Protein AF-A0AAW4IEU3-F1 (afdb_monomer_lite)

Secondary structure (DSSP, 8-state):
-EEE---EEEEEEEEEEEEEE---EEEEEEEEEEEEEE---EEEEEEEEEEEEEE---EEEEEEEEEEEEEE---EEEEEEEEEEEEEE---EEEEEEEEEEEEE---

Radius of gyration: 12.6 Å; chains: 1; bounding box: 32×23×35 Å

pLDDT: mean 79.94, std 8.33, range [43.84, 89.88]

Foldseek 3Di:
DEEEEEEEQEEEDEDEDAHYEYYEYQHYEYEYEYAAYEYYEYQHEEYEYEYAHYAYEEYAEYEYDYEYAHAHYEEYAAYEDEYEYAEYEDYYYVHYDDDYHYDYDDDD

Sequence (108 aa):
MNIRKGTGATVLLNISGNDIREGTGATVLFNISGNNIRKGTGATVVLNVSGNSIRKGTGATTLLNISGNDIREGTGATVLFNLSGNNIRKGTGATTLYNTTGRCNTQQ

Structure (mmCIF, N/CA/C/O backbone):
data_AF-A0AAW4IEU3-F1
#
_entry.id   AF-A0AAW4IEU3-F1
#
loop_
_atom_site.group_PDB
_atom_site.id
_atom_site.type_symbol
_atom_site.label_atom_id
_atom_site.label_alt_id
_atom_site.label_comp_id
_atom_site.label_asym_id
_atom_site.label_entity_id
_atom_site.label_seq_id
_atom_site.pdbx_PDB_ins_code
_atom_site.Cartn_x
_atom_site.Cartn_y
_atom_site.Cartn_z
_atom_site.occupancy
_atom_site.B_iso_or_equiv
_atom_site.auth_seq_id
_atom_site.auth_comp_id
_atom_site.auth_asym_id
_atom_site.auth_atom_id
_atom_site.pdbx_PDB_model_num
ATOM 1 N N . MET A 1 1 ? 6.400 -6.036 -18.778 1.00 72.31 1 MET A N 1
ATOM 2 C CA . MET A 1 1 ? 7.509 -5.259 -18.179 1.00 72.31 1 MET A CA 1
ATOM 3 C C . MET A 1 1 ? 7.537 -5.513 -16.680 1.00 72.31 1 MET A C 1
ATOM 5 O O . MET A 1 1 ? 6.469 -5.482 -16.071 1.00 72.31 1 MET A O 1
ATOM 9 N N . ASN A 1 2 ? 8.729 -5.766 -16.125 1.00 79.06 2 ASN A N 1
ATOM 10 C CA . ASN A 1 2 ? 8.938 -6.048 -14.703 1.00 79.06 2 ASN A CA 1
ATOM 11 C C . ASN A 1 2 ? 9.653 -4.868 -14.051 1.00 79.06 2 ASN A C 1
ATOM 13 O O . ASN A 1 2 ? 10.719 -4.474 -14.520 1.00 79.06 2 ASN A O 1
ATOM 17 N N . ILE A 1 3 ? 9.090 -4.330 -12.974 1.00 81.31 3 ILE A N 1
ATOM 18 C CA . ILE A 1 3 ? 9.634 -3.161 -12.277 1.00 81.31 3 ILE A CA 1
ATOM 19 C C . ILE A 1 3 ? 10.043 -3.571 -10.863 1.00 81.31 3 ILE A C 1
ATOM 21 O O . ILE A 1 3 ? 9.278 -4.220 -10.148 1.00 81.31 3 ILE A O 1
ATOM 25 N N . ARG A 1 4 ? 11.277 -3.220 -10.476 1.00 77.38 4 ARG A N 1
ATOM 26 C CA . ARG A 1 4 ? 11.820 -3.420 -9.126 1.00 77.38 4 ARG A CA 1
ATOM 27 C C . ARG A 1 4 ? 12.394 -2.110 -8.611 1.00 77.38 4 ARG A C 1
ATOM 29 O O . ARG A 1 4 ? 13.175 -1.477 -9.322 1.00 77.38 4 ARG A O 1
ATOM 36 N N . LYS A 1 5 ? 12.025 -1.712 -7.397 1.00 76.06 5 LYS A N 1
ATOM 37 C CA . LYS A 1 5 ? 12.461 -0.441 -6.803 1.00 76.06 5 LYS A CA 1
ATOM 38 C C . LYS A 1 5 ? 13.157 -0.671 -5.466 1.00 76.06 5 LYS A C 1
ATOM 40 O O . LYS A 1 5 ? 12.795 -1.578 -4.720 1.00 76.06 5 LYS A O 1
ATOM 45 N N . GLY A 1 6 ? 14.212 0.110 -5.238 1.00 63.25 6 GLY A N 1
ATOM 46 C CA . GLY A 1 6 ? 15.110 -0.004 -4.090 1.00 63.25 6 GLY A CA 1
ATOM 47 C C . GLY A 1 6 ? 14.635 0.756 -2.852 1.00 63.25 6 GLY A C 1
ATOM 48 O O . GLY A 1 6 ? 13.609 1.433 -2.867 1.00 63.25 6 GLY A O 1
ATOM 49 N N . THR A 1 7 ? 15.405 0.600 -1.780 1.00 70.62 7 THR A N 1
ATOM 50 C CA . THR A 1 7 ? 15.132 1.099 -0.428 1.00 70.62 7 THR A CA 1
ATOM 51 C C . THR A 1 7 ? 15.540 2.567 -0.268 1.00 70.62 7 THR A C 1
ATOM 53 O O . THR A 1 7 ? 16.579 2.965 -0.789 1.00 70.62 7 THR A O 1
ATOM 56 N N . GLY A 1 8 ? 14.787 3.365 0.492 1.00 73.25 8 GLY A N 1
ATOM 57 C CA . GLY A 1 8 ? 15.150 4.758 0.792 1.00 73.25 8 GLY A CA 1
ATOM 58 C C . GLY A 1 8 ? 14.406 5.325 2.002 1.00 73.25 8 GLY A C 1
ATOM 59 O O . GLY A 1 8 ? 13.394 4.771 2.421 1.00 73.25 8 GLY A O 1
ATOM 60 N N . ALA A 1 9 ? 14.895 6.426 2.583 1.00 78.69 9 ALA A N 1
ATOM 61 C CA . ALA A 1 9 ? 14.222 7.075 3.716 1.00 78.69 9 ALA A CA 1
ATOM 62 C C . ALA A 1 9 ? 12.817 7.568 3.326 1.00 78.69 9 ALA A C 1
ATOM 64 O O . ALA A 1 9 ? 11.836 7.244 3.995 1.00 78.69 9 ALA A O 1
ATOM 65 N N . THR A 1 10 ? 12.723 8.251 2.185 1.00 79.88 10 THR A N 1
ATOM 66 C CA . THR A 1 10 ? 11.463 8.649 1.554 1.00 79.88 10 THR A CA 1
ATOM 67 C C . THR A 1 10 ? 11.429 8.095 0.140 1.00 79.88 10 THR A C 1
ATOM 69 O O . THR A 1 10 ? 12.383 8.279 -0.616 1.00 79.88 10 THR A O 1
ATOM 72 N N . VAL A 1 11 ? 10.335 7.432 -0.229 1.00 78.88 11 VAL A N 1
ATOM 73 C CA . VAL A 1 11 ? 10.151 6.876 -1.573 1.00 78.88 11 VAL A CA 1
ATOM 74 C C . VAL A 1 11 ? 8.819 7.358 -2.143 1.00 78.88 11 VAL A C 1
ATOM 76 O O . VAL A 1 11 ? 7.764 7.118 -1.556 1.00 78.88 11 VAL A O 1
ATOM 79 N N . LEU A 1 12 ? 8.878 8.038 -3.292 1.00 79.50 12 LEU A N 1
ATOM 80 C CA . LEU A 1 12 ? 7.722 8.561 -4.020 1.00 79.50 12 LEU A CA 1
ATOM 81 C C . LEU A 1 12 ? 7.758 8.055 -5.459 1.00 79.50 12 LEU A C 1
ATOM 83 O O . LEU A 1 12 ? 8.694 8.372 -6.191 1.00 79.50 12 LEU A O 1
ATOM 87 N N . LEU A 1 13 ? 6.775 7.249 -5.865 1.00 77.06 13 LEU A N 1
ATOM 88 C CA . LEU A 1 13 ? 6.783 6.616 -7.188 1.00 77.06 13 LEU A CA 1
ATOM 89 C C . LEU A 1 13 ? 5.386 6.551 -7.814 1.00 77.06 13 LEU A C 1
ATOM 91 O O . LEU A 1 13 ? 4.397 6.251 -7.143 1.00 77.06 13 LEU A O 1
ATOM 95 N N . ASN A 1 14 ? 5.342 6.772 -9.129 1.00 83.38 14 ASN A N 1
ATOM 96 C CA . ASN A 1 14 ? 4.216 6.435 -9.994 1.00 83.38 14 ASN A CA 1
ATOM 97 C C . ASN A 1 14 ? 4.670 5.343 -10.967 1.00 83.38 14 ASN A C 1
ATOM 99 O O . ASN A 1 14 ? 5.679 5.513 -11.657 1.00 83.38 14 ASN A O 1
ATOM 103 N N . ILE A 1 15 ? 3.990 4.199 -10.964 1.00 84.38 15 ILE A N 1
ATOM 104 C CA . ILE A 1 15 ? 4.478 2.990 -11.624 1.00 84.38 15 ILE A CA 1
ATOM 105 C C . ILE A 1 15 ? 3.345 2.314 -12.384 1.00 84.38 15 ILE A C 1
ATOM 107 O O . ILE A 1 15 ? 2.293 2.020 -11.820 1.00 84.38 15 ILE A O 1
ATOM 111 N 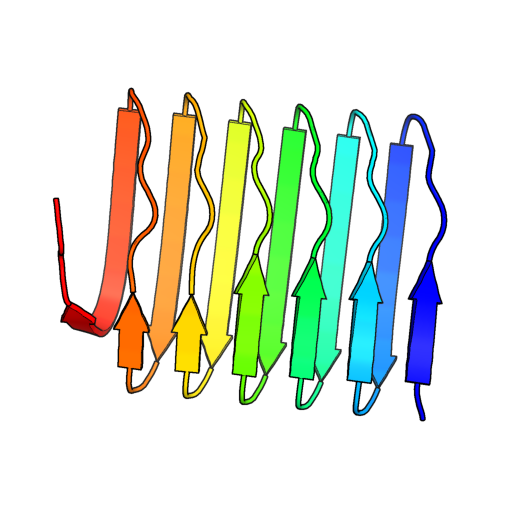N . SER A 1 16 ? 3.603 2.000 -13.653 1.00 86.62 16 SER A N 1
ATOM 112 C CA . SER A 1 16 ? 2.745 1.147 -14.471 1.00 86.62 16 SER A CA 1
ATOM 113 C C . SER A 1 16 ? 3.543 -0.022 -15.042 1.00 86.62 16 SER A C 1
ATOM 115 O O . SER A 1 16 ? 4.662 0.146 -15.523 1.00 86.62 16 SER A O 1
ATOM 117 N N . GLY A 1 17 ? 3.007 -1.236 -14.948 1.00 85.62 17 GLY A N 1
ATOM 118 C CA . GLY A 1 17 ? 3.719 -2.435 -15.386 1.00 85.62 17 GLY A CA 1
ATOM 119 C C . GLY A 1 17 ? 2.953 -3.721 -15.108 1.00 85.62 17 GLY A C 1
ATOM 120 O O . GLY A 1 17 ? 1.960 -3.725 -14.392 1.00 85.62 17 GLY A O 1
ATOM 121 N N . ASN A 1 18 ? 3.419 -4.840 -15.661 1.00 85.88 18 ASN A N 1
ATOM 122 C CA . ASN A 1 18 ? 2.722 -6.116 -15.473 1.00 85.88 18 ASN A CA 1
ATOM 123 C C . ASN A 1 18 ? 3.067 -6.728 -14.117 1.00 85.88 18 ASN A C 1
ATOM 125 O O . ASN A 1 18 ? 2.157 -7.074 -13.372 1.00 85.88 18 ASN A O 1
ATOM 129 N N . ASP A 1 19 ? 4.358 -6.794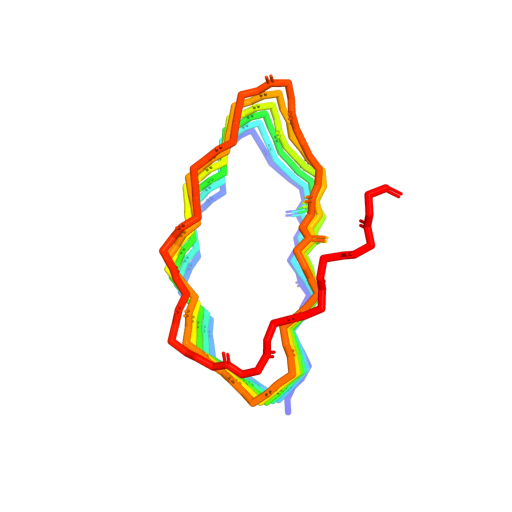 -13.782 1.00 87.00 19 ASP A N 1
ATOM 130 C CA . ASP A 1 19 ? 4.833 -7.322 -12.505 1.00 87.00 19 ASP A CA 1
ATOM 131 C C . ASP A 1 19 ? 5.663 -6.264 -11.775 1.00 87.00 19 ASP A C 1
ATOM 133 O O . ASP A 1 19 ? 6.760 -5.896 -12.203 1.00 87.00 19 ASP A O 1
ATOM 137 N N . ILE A 1 20 ? 5.143 -5.780 -10.653 1.00 84.25 20 ILE A N 1
ATOM 138 C CA . ILE A 1 20 ? 5.723 -4.678 -9.887 1.00 84.25 20 ILE A CA 1
ATOM 139 C C . ILE A 1 20 ? 6.121 -5.195 -8.505 1.00 84.25 20 ILE A C 1
ATOM 141 O O . ILE A 1 20 ? 5.310 -5.803 -7.798 1.00 84.25 20 ILE A O 1
ATOM 145 N N . ARG A 1 21 ? 7.385 -4.981 -8.126 1.00 81.12 21 ARG A N 1
ATOM 146 C CA . ARG A 1 21 ? 7.925 -5.306 -6.799 1.00 81.12 21 ARG A CA 1
ATOM 147 C C . ARG A 1 21 ? 8.570 -4.073 -6.181 1.00 81.12 21 ARG A C 1
ATOM 149 O O . ARG A 1 21 ? 9.678 -3.695 -6.559 1.00 81.12 21 ARG A O 1
ATOM 156 N N . GLU A 1 22 ? 7.889 -3.496 -5.204 1.00 73.56 22 GLU A N 1
ATOM 157 C CA . GLU A 1 22 ? 8.350 -2.280 -4.536 1.00 73.56 22 GLU A CA 1
ATOM 158 C C . GLU A 1 22 ? 9.179 -2.571 -3.287 1.00 73.56 22 GLU A C 1
ATOM 160 O O . GLU A 1 22 ? 8.903 -3.528 -2.558 1.00 73.56 22 GLU A O 1
ATOM 165 N N . GLY A 1 23 ? 10.187 -1.727 -3.060 1.00 65.06 23 GLY A N 1
ATOM 166 C CA . GLY A 1 23 ? 11.115 -1.788 -1.933 1.00 65.06 23 GLY A CA 1
ATOM 167 C C . GLY A 1 23 ? 10.573 -1.171 -0.641 1.00 65.06 23 GLY A C 1
ATOM 168 O O . GLY A 1 23 ? 9.418 -0.755 -0.556 1.00 65.06 23 GLY A O 1
ATOM 169 N N . THR A 1 24 ? 11.428 -1.151 0.380 1.00 68.50 24 THR A N 1
ATOM 170 C CA . THR A 1 24 ? 11.110 -0.713 1.749 1.00 68.50 24 THR A CA 1
ATOM 171 C C . THR A 1 24 ? 11.521 0.751 1.956 1.00 68.50 24 THR A C 1
ATOM 173 O O . THR A 1 24 ? 12.516 1.201 1.397 1.00 68.50 24 THR A O 1
ATOM 176 N N . GLY A 1 25 ? 10.802 1.513 2.775 1.00 72.19 25 GLY A N 1
ATOM 177 C CA . GLY A 1 25 ? 11.231 2.867 3.143 1.00 72.19 25 GLY A CA 1
ATOM 178 C C . GLY A 1 25 ? 10.580 3.371 4.420 1.00 72.19 25 GLY A C 1
ATOM 179 O O . GLY A 1 25 ? 9.566 2.827 4.839 1.00 72.19 25 GLY A O 1
ATOM 180 N N . ALA A 1 26 ? 11.149 4.387 5.073 1.00 77.88 26 ALA A N 1
ATOM 181 C CA . ALA A 1 26 ? 10.544 4.919 6.300 1.00 77.88 26 ALA A CA 1
ATOM 182 C C . ALA A 1 26 ? 9.203 5.604 5.987 1.00 77.88 26 ALA A C 1
ATOM 184 O O . ALA A 1 26 ? 8.194 5.288 6.618 1.00 77.88 26 ALA A O 1
ATOM 185 N N . THR A 1 27 ? 9.177 6.440 4.947 1.00 80.50 27 THR A N 1
ATOM 186 C CA . THR A 1 27 ? 7.961 7.046 4.395 1.00 80.50 27 THR A CA 1
ATOM 187 C C . THR A 1 27 ? 7.797 6.650 2.937 1.00 80.50 27 THR A C 1
ATOM 189 O O . THR A 1 27 ? 8.685 6.867 2.112 1.00 80.50 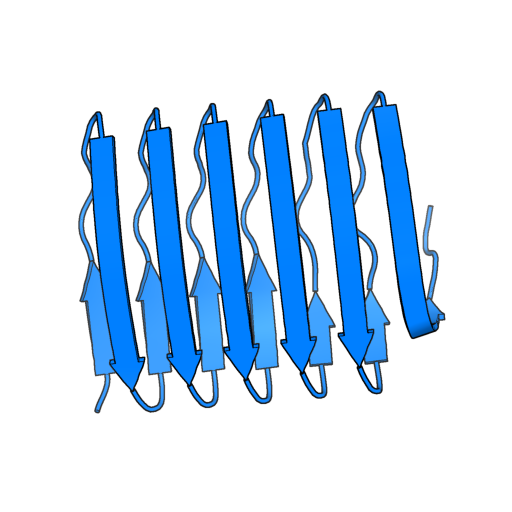27 THR A O 1
ATOM 192 N N . VAL A 1 28 ? 6.644 6.078 2.608 1.00 78.88 28 VAL A N 1
ATOM 193 C CA . VAL A 1 28 ? 6.359 5.537 1.281 1.00 78.88 28 VAL A CA 1
ATOM 194 C C . VAL A 1 28 ? 5.036 6.088 0.765 1.00 78.88 28 VAL A C 1
ATOM 196 O O . VAL A 1 28 ? 3.996 5.890 1.395 1.00 78.88 28 VAL A O 1
ATOM 199 N N . LEU A 1 29 ? 5.071 6.727 -0.406 1.00 81.25 29 LEU A N 1
ATOM 200 C CA . LEU A 1 29 ? 3.886 7.178 -1.133 1.00 81.25 29 LEU A CA 1
ATOM 201 C C . LEU A 1 29 ? 3.924 6.642 -2.567 1.00 81.25 29 LEU A C 1
ATOM 203 O O . LEU A 1 29 ? 4.783 7.037 -3.353 1.00 81.25 29 LEU A O 1
ATOM 207 N N . PHE A 1 30 ? 2.994 5.752 -2.924 1.00 80.19 30 PHE A N 1
ATOM 208 C CA . PHE A 1 30 ? 2.949 5.168 -4.272 1.00 80.19 30 PHE A CA 1
ATOM 209 C C . PHE A 1 30 ? 1.587 5.281 -4.945 1.00 80.19 30 PHE A C 1
ATOM 211 O O . PHE A 1 30 ? 0.547 5.056 -4.324 1.00 80.19 30 PHE A O 1
ATOM 218 N N . ASN A 1 31 ? 1.630 5.518 -6.256 1.00 84.94 31 ASN A N 1
ATOM 219 C CA . ASN A 1 31 ? 0.530 5.262 -7.174 1.00 84.94 31 ASN A CA 1
ATOM 220 C C . ASN A 1 31 ? 0.952 4.148 -8.140 1.00 84.94 31 ASN A C 1
ATOM 222 O O . ASN A 1 31 ? 1.957 4.283 -8.837 1.00 84.94 31 ASN A O 1
ATOM 226 N N . ILE A 1 32 ? 0.250 3.016 -8.121 1.00 85.31 32 ILE A N 1
ATOM 227 C CA . ILE A 1 32 ? 0.668 1.818 -8.852 1.00 85.31 32 ILE A CA 1
ATOM 228 C C . ILE A 1 32 ? -0.503 1.240 -9.636 1.00 85.31 32 ILE A C 1
ATOM 230 O O . ILE A 1 32 ? -1.548 0.942 -9.061 1.00 85.31 32 ILE A O 1
ATOM 234 N N . SER A 1 33 ? -0.287 0.993 -10.926 1.00 88.44 33 SER A N 1
ATOM 235 C CA . SER A 1 33 ? -1.208 0.247 -11.781 1.00 88.44 33 SER A CA 1
ATOM 236 C C . SER A 1 33 ? -0.506 -0.958 -12.400 1.00 88.44 33 SER A C 1
ATOM 238 O O . SER A 1 33 ? 0.561 -0.822 -13.002 1.00 88.44 33 SER A O 1
ATOM 240 N N . GLY A 1 34 ? -1.071 -2.152 -12.256 1.00 87.38 34 GLY A N 1
ATOM 241 C CA . GLY A 1 34 ? -0.452 -3.342 -12.827 1.00 87.38 34 GLY A CA 1
ATOM 242 C C . GLY A 1 34 ? -1.179 -4.646 -12.570 1.00 87.38 34 GLY A C 1
ATOM 243 O O . GLY A 1 34 ? -2.125 -4.708 -11.800 1.00 87.38 34 GLY A O 1
ATOM 244 N N . ASN A 1 35 ? -0.726 -5.729 -13.194 1.00 87.19 35 ASN A N 1
ATOM 245 C CA . ASN A 1 35 ? -1.393 -7.024 -13.045 1.00 87.19 35 ASN A CA 1
ATOM 246 C C . ASN A 1 35 ? -1.036 -7.690 -11.715 1.00 87.19 35 ASN A C 1
ATOM 248 O O . ASN A 1 35 ? -1.930 -8.049 -10.954 1.00 87.19 35 ASN A O 1
ATOM 252 N N . ASN A 1 36 ? 0.256 -7.815 -11.413 1.00 87.50 36 ASN A N 1
ATOM 253 C CA . ASN A 1 36 ? 0.760 -8.404 -10.180 1.00 87.50 36 ASN A CA 1
ATOM 254 C C . ASN A 1 36 ? 1.599 -7.385 -9.417 1.00 87.50 36 ASN A C 1
ATOM 256 O O . ASN A 1 36 ? 2.681 -6.992 -9.850 1.00 87.50 36 ASN A O 1
ATOM 260 N N . ILE A 1 37 ? 1.130 -6.993 -8.238 1.00 86.75 37 ILE A N 1
ATOM 261 C CA . ILE A 1 37 ? 1.765 -5.959 -7.426 1.00 86.75 37 ILE A CA 1
ATOM 262 C C . ILE A 1 37 ? 2.159 -6.568 -6.083 1.00 86.75 37 ILE A C 1
ATOM 264 O O . ILE A 1 37 ? 1.300 -7.012 -5.320 1.00 86.75 37 ILE A O 1
ATOM 268 N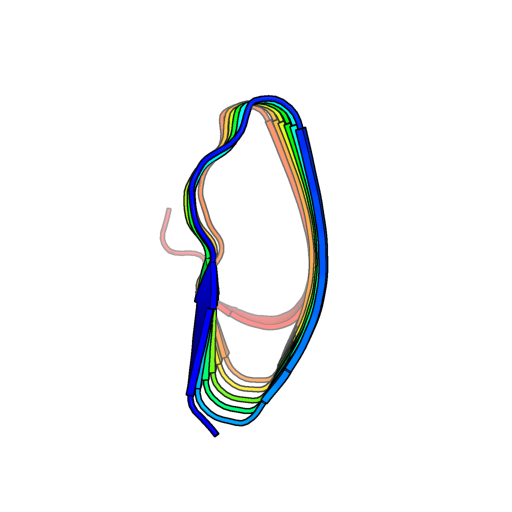 N . ARG A 1 38 ? 3.459 -6.579 -5.772 1.00 82.38 38 ARG A N 1
ATOM 269 C CA . ARG A 1 38 ? 3.998 -6.961 -4.457 1.00 82.38 38 ARG A CA 1
ATOM 270 C C . ARG A 1 38 ? 4.698 -5.771 -3.828 1.00 82.38 38 ARG A C 1
ATOM 272 O O . ARG A 1 38 ? 5.608 -5.212 -4.432 1.00 82.38 38 ARG A O 1
ATOM 279 N N . LYS A 1 39 ? 4.291 -5.390 -2.623 1.00 74.31 39 LYS A N 1
ATOM 280 C CA . LYS A 1 39 ? 4.808 -4.175 -1.982 1.00 74.31 39 LYS A CA 1
ATOM 281 C C . LYS A 1 39 ? 5.645 -4.471 -0.750 1.00 74.31 39 LYS A C 1
ATOM 283 O O . LYS A 1 39 ? 5.292 -5.364 0.017 1.00 74.31 39 LYS A O 1
ATOM 288 N N . GLY A 1 40 ? 6.713 -3.695 -0.589 1.00 65.81 40 GLY A N 1
ATOM 289 C CA . GLY A 1 40 ? 7.592 -3.700 0.573 1.00 65.81 40 GLY A CA 1
ATOM 290 C C . GLY A 1 40 ? 6.985 -3.034 1.807 1.00 65.81 40 GLY A C 1
ATOM 291 O O . GLY A 1 40 ? 5.802 -2.683 1.842 1.00 65.81 40 GLY A O 1
ATOM 292 N N . THR A 1 41 ? 7.821 -2.910 2.831 1.00 70.44 41 THR A N 1
ATOM 293 C CA . THR A 1 41 ? 7.457 -2.498 4.192 1.00 70.44 41 THR A CA 1
ATOM 294 C C . THR A 1 41 ? 7.797 -1.022 4.410 1.00 70.44 41 THR A C 1
ATOM 296 O O . THR A 1 41 ? 8.730 -0.503 3.800 1.00 70.44 41 THR A O 1
ATOM 299 N N . GLY A 1 42 ? 7.088 -0.328 5.298 1.00 74.25 42 GLY A N 1
ATOM 300 C CA . GLY A 1 42 ? 7.512 1.008 5.720 1.00 74.25 42 GLY A CA 1
ATOM 301 C C . GLY A 1 42 ? 6.909 1.470 7.033 1.00 74.25 42 GLY A C 1
ATOM 302 O O . GLY A 1 42 ? 5.937 0.889 7.495 1.00 74.25 42 GLY A O 1
ATOM 303 N N . ALA A 1 43 ? 7.479 2.494 7.669 1.00 79.19 43 ALA A N 1
ATOM 304 C CA . ALA A 1 43 ? 6.918 3.009 8.921 1.00 79.19 43 ALA A CA 1
ATOM 305 C C . ALA A 1 43 ? 5.599 3.754 8.655 1.00 79.19 43 ALA A C 1
ATOM 307 O O . ALA A 1 43 ? 4.589 3.453 9.287 1.00 79.19 43 ALA A O 1
ATOM 308 N N . THR A 1 44 ? 5.592 4.640 7.656 1.00 82.25 44 THR A N 1
ATOM 309 C CA . THR A 1 44 ? 4.395 5.318 7.144 1.00 82.25 44 THR A CA 1
ATOM 310 C C . THR A 1 44 ? 4.195 4.973 5.676 1.00 82.25 44 THR A C 1
ATOM 312 O O . THR A 1 44 ? 5.078 5.211 4.851 1.00 82.25 44 THR A O 1
ATOM 315 N N . VAL A 1 45 ? 3.032 4.419 5.336 1.00 79.38 45 VAL A N 1
ATOM 316 C CA . VAL A 1 45 ? 2.745 3.922 3.987 1.00 79.38 45 VAL A CA 1
ATOM 317 C C . VAL A 1 45 ? 1.396 4.444 3.495 1.00 79.38 45 VAL A C 1
ATOM 319 O O . VAL A 1 45 ? 0.354 4.062 4.022 1.00 79.38 45 VAL A O 1
ATOM 322 N N . VAL A 1 46 ? 1.404 5.253 2.436 1.00 83.81 46 VAL A N 1
ATOM 323 C CA . VAL A 1 46 ? 0.197 5.761 1.764 1.00 83.81 46 VAL A CA 1
ATOM 324 C C . VAL A 1 46 ? 0.180 5.260 0.327 1.00 83.81 46 VAL A C 1
ATOM 326 O O . VAL A 1 46 ? 1.109 5.539 -0.424 1.00 83.81 46 VAL A O 1
ATOM 329 N N . LEU A 1 47 ? -0.840 4.503 -0.085 1.00 80.06 47 LEU A N 1
ATOM 330 C CA . LEU A 1 47 ? -0.857 3.921 -1.435 1.00 80.06 47 LEU A CA 1
ATOM 331 C C . LEU A 1 47 ? -2.208 4.045 -2.127 1.00 80.06 47 LEU A C 1
ATOM 333 O O . LEU A 1 47 ? -3.249 3.777 -1.526 1.00 80.06 47 LEU A O 1
ATOM 337 N N . ASN A 1 48 ? -2.142 4.320 -3.428 1.00 87.00 48 ASN A N 1
ATOM 338 C CA . ASN A 1 48 ? -3.231 4.119 -4.372 1.00 87.00 48 ASN A CA 1
ATOM 339 C C . ASN A 1 48 ? -2.830 3.038 -5.382 1.00 87.00 48 ASN A C 1
ATOM 341 O O . ASN A 1 48 ? -1.729 3.076 -5.939 1.00 87.00 48 ASN A O 1
ATOM 345 N N . VAL A 1 49 ? -3.661 2.011 -5.534 1.00 87.31 49 VAL A N 1
ATOM 346 C CA . VAL A 1 49 ? -3.262 0.775 -6.206 1.00 87.31 49 VAL A CA 1
ATOM 347 C C . VAL A 1 49 ? -4.420 0.221 -7.013 1.00 87.31 49 VAL A C 1
ATOM 349 O O . VAL A 1 49 ? -5.477 -0.065 -6.459 1.00 87.31 49 VAL A O 1
ATOM 352 N N . SER A 1 50 ? -4.183 -0.020 -8.297 1.00 89.88 50 SER A N 1
ATOM 353 C CA . SER A 1 50 ? -5.109 -0.742 -9.164 1.00 89.88 50 SER A CA 1
ATOM 354 C C . SER A 1 50 ? -4.427 -1.965 -9.761 1.00 89.88 50 SER A C 1
ATOM 356 O O . SER A 1 50 ? -3.310 -1.863 -10.273 1.00 89.88 50 SER A O 1
ATOM 358 N N . GLY A 1 51 ? -5.062 -3.132 -9.685 1.00 88.81 51 GLY A N 1
ATOM 359 C CA . GLY A 1 51 ? -4.481 -4.326 -10.280 1.00 88.81 51 GLY A CA 1
ATOM 360 C C . GLY A 1 51 ? -5.222 -5.630 -10.068 1.00 88.81 51 GLY A C 1
ATOM 361 O O . GLY A 1 51 ? -6.139 -5.723 -9.269 1.00 88.81 51 GLY A O 1
ATOM 362 N N . ASN A 1 52 ? -4.803 -6.684 -10.763 1.00 88.81 52 ASN A N 1
ATOM 363 C CA . ASN A 1 52 ? -5.483 -7.979 -10.668 1.00 88.81 52 ASN A CA 1
ATOM 364 C C . ASN A 1 52 ? -5.128 -8.723 -9.378 1.00 88.81 52 ASN A C 1
ATOM 366 O O . ASN A 1 52 ? -6.008 -9.224 -8.690 1.00 88.81 52 ASN A O 1
ATOM 370 N N . SER A 1 53 ? -3.844 -8.784 -9.040 1.00 88.69 53 SER A N 1
ATOM 371 C CA . SER A 1 53 ? -3.308 -9.525 -7.903 1.00 88.69 53 SER A CA 1
ATOM 372 C C . SER A 1 53 ? -2.408 -8.620 -7.074 1.00 88.69 53 SER A C 1
ATOM 374 O O . SER A 1 53 ? -1.290 -8.285 -7.468 1.00 88.69 53 SER A O 1
ATOM 376 N N . ILE A 1 54 ? -2.886 -8.236 -5.895 1.00 87.69 54 ILE A N 1
ATOM 377 C CA . ILE A 1 54 ? -2.241 -7.252 -5.029 1.00 87.69 54 ILE A CA 1
ATOM 378 C C . ILE A 1 54 ? -1.851 -7.933 -3.717 1.00 87.69 54 ILE A C 1
ATOM 380 O O . ILE A 1 54 ? -2.686 -8.501 -3.018 1.00 87.69 54 ILE A O 1
ATOM 384 N N . ARG A 1 55 ? -0.557 -7.895 -3.382 1.00 83.38 55 ARG A N 1
ATOM 385 C CA . ARG A 1 55 ? -0.011 -8.372 -2.104 1.00 83.38 55 ARG A CA 1
ATOM 386 C C . ARG A 1 55 ? 0.770 -7.259 -1.429 1.00 83.38 55 ARG A C 1
ATOM 388 O O . ARG A 1 55 ? 1.720 -6.729 -2.014 1.00 83.38 55 ARG A O 1
ATOM 395 N N . LYS A 1 56 ? 0.394 -6.917 -0.205 1.00 76.31 56 LYS A N 1
ATOM 396 C CA . LYS A 1 56 ? 0.990 -5.793 0.511 1.00 76.31 56 LYS A CA 1
ATOM 397 C C . LYS A 1 56 ? 1.836 -6.251 1.705 1.00 76.31 56 LYS A C 1
ATOM 399 O O . LYS A 1 56 ? 1.485 -7.207 2.387 1.00 76.31 56 LYS A O 1
ATOM 404 N N . GLY A 1 57 ? 2.962 -5.567 1.913 1.00 65.94 57 GLY A N 1
ATOM 405 C CA . GLY A 1 57 ? 3.817 -5.688 3.091 1.00 65.94 57 GLY A CA 1
ATOM 406 C C . GLY A 1 57 ? 3.316 -4.869 4.283 1.00 65.94 57 GLY A C 1
ATOM 407 O O . GLY A 1 57 ? 2.249 -4.255 4.240 1.00 65.94 57 GLY A O 1
ATOM 408 N N . THR A 1 58 ? 4.103 -4.884 5.352 1.00 68.75 58 THR A N 1
ATOM 409 C CA . THR A 1 58 ? 3.738 -4.387 6.686 1.00 68.75 58 THR A CA 1
ATOM 410 C C . THR A 1 58 ? 4.046 -2.893 6.841 1.00 68.75 58 THR A C 1
ATOM 412 O O . THR A 1 58 ? 4.979 -2.383 6.219 1.00 68.75 58 THR A O 1
ATOM 415 N N . GLY A 1 59 ? 3.318 -2.177 7.698 1.00 72.50 59 GLY A N 1
ATOM 416 C CA . GLY A 1 59 ? 3.757 -0.849 8.126 1.00 72.50 59 GLY A CA 1
ATOM 417 C C . GLY A 1 59 ? 3.074 -0.313 9.372 1.00 72.50 59 GLY A C 1
ATOM 418 O O . GLY A 1 59 ? 1.923 -0.641 9.618 1.00 72.50 59 GLY A O 1
ATOM 419 N N . ALA A 1 60 ? 3.771 0.504 10.169 1.00 79.00 60 ALA A N 1
ATOM 420 C CA . ALA A 1 60 ? 3.250 0.976 11.457 1.00 79.00 60 ALA A 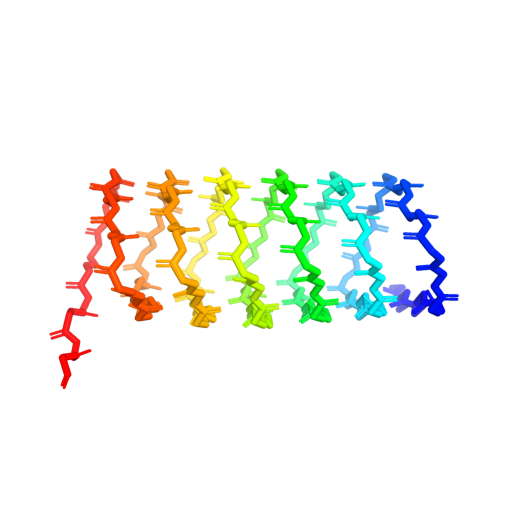CA 1
ATOM 421 C C . ALA A 1 60 ? 1.973 1.814 11.279 1.00 79.00 60 ALA A C 1
ATOM 423 O O . ALA A 1 60 ? 0.956 1.496 11.890 1.00 79.00 60 ALA A O 1
ATOM 424 N N . THR A 1 61 ? 1.999 2.787 10.368 1.00 81.31 61 THR A N 1
ATOM 425 C CA . THR A 1 61 ? 0.825 3.554 9.938 1.00 81.31 61 THR A CA 1
ATOM 426 C C . THR A 1 61 ? 0.596 3.334 8.454 1.00 81.31 61 THR A C 1
ATOM 428 O O . THR A 1 61 ? 1.473 3.605 7.631 1.00 81.31 61 THR A O 1
ATOM 431 N N . THR A 1 62 ? -0.588 2.849 8.095 1.00 79.00 62 THR A N 1
ATOM 432 C CA . THR A 1 62 ? -0.900 2.481 6.714 1.00 79.00 62 THR A CA 1
ATOM 433 C C . THR A 1 62 ? -2.249 3.057 6.273 1.00 79.00 62 THR A C 1
ATOM 435 O O . THR A 1 62 ? -3.270 2.814 6.910 1.00 79.00 62 THR A O 1
ATOM 438 N N . LEU A 1 63 ? -2.262 3.792 5.157 1.00 84.19 63 LEU A N 1
ATOM 439 C CA . LEU A 1 63 ? -3.467 4.325 4.514 1.00 84.19 63 LEU A CA 1
ATOM 440 C C . LEU A 1 63 ? -3.558 3.829 3.074 1.00 84.19 63 LEU A C 1
ATOM 442 O O . LEU A 1 63 ? -2.649 4.084 2.281 1.00 84.19 63 LEU A O 1
ATOM 446 N N . LEU A 1 64 ? -4.644 3.135 2.724 1.00 81.25 64 LEU A N 1
ATOM 447 C CA . LEU A 1 64 ? -4.747 2.475 1.425 1.00 81.25 64 LEU A CA 1
ATOM 448 C C . LEU A 1 64 ? -6.064 2.669 0.715 1.00 81.25 64 LEU A C 1
ATOM 450 O O . LEU A 1 64 ? -7.126 2.466 1.292 1.00 81.25 64 LEU A O 1
ATOM 454 N N . ASN A 1 65 ? -5.943 2.950 -0.579 1.00 87.88 65 ASN A N 1
ATOM 455 C CA . ASN A 1 65 ? -7.011 2.843 -1.551 1.00 87.88 65 ASN A CA 1
ATOM 456 C C . ASN A 1 65 ? -6.614 1.799 -2.600 1.00 87.88 65 ASN A C 1
ATOM 458 O O . ASN A 1 65 ? -5.589 1.948 -3.271 1.00 87.88 65 ASN A O 1
ATOM 462 N N . ILE A 1 66 ? -7.368 0.705 -2.677 1.00 87.31 66 ILE A N 1
ATOM 463 C CA . ILE A 1 66 ? -7.013 -0.450 -3.501 1.00 87.31 66 ILE A CA 1
ATOM 464 C C . ILE A 1 66 ? -8.227 -0.920 -4.284 1.00 87.31 66 ILE A C 1
ATOM 466 O O . ILE A 1 66 ? -9.275 -1.194 -3.707 1.00 87.31 66 ILE A O 1
ATOM 470 N N . SER A 1 67 ? -8.044 -1.086 -5.589 1.00 89.81 67 SER A N 1
ATOM 471 C CA . SER A 1 67 ? -9.001 -1.739 -6.474 1.00 89.81 67 SER A CA 1
ATOM 472 C C . SER A 1 67 ? -8.350 -2.949 -7.132 1.00 89.81 67 SER A C 1
ATOM 474 O O . SER A 1 67 ? -7.272 -2.830 -7.721 1.00 89.81 67 SER A O 1
ATOM 476 N N . GLY A 1 68 ? -8.969 -4.123 -7.026 1.00 88.12 68 GLY A N 1
ATOM 477 C CA . GLY A 1 68 ? -8.423 -5.310 -7.666 1.00 88.12 68 GLY A CA 1
ATOM 478 C C . GLY A 1 68 ? -9.211 -6.596 -7.511 1.00 88.12 68 GLY A C 1
ATOM 479 O O . GLY A 1 68 ? -10.164 -6.673 -6.752 1.00 88.12 68 GLY A O 1
ATOM 480 N N . ASN A 1 69 ? -8.806 -7.644 -8.226 1.00 88.06 69 ASN A N 1
ATOM 481 C CA . ASN A 1 69 ? -9.515 -8.925 -8.171 1.00 88.06 69 ASN A CA 1
ATOM 482 C C . ASN A 1 69 ? -9.155 -9.720 -6.913 1.00 88.06 69 ASN A C 1
ATOM 484 O O . ASN A 1 69 ? -10.045 -10.089 -6.151 1.00 88.06 69 ASN A O 1
ATOM 488 N N . ASP A 1 70 ? -7.861 -9.921 -6.669 1.00 87.81 70 ASP A N 1
ATOM 489 C CA . ASP A 1 70 ? -7.330 -10.648 -5.521 1.00 87.81 70 ASP A CA 1
ATOM 490 C C . ASP A 1 70 ? -6.453 -9.728 -4.674 1.00 87.81 70 ASP A C 1
ATOM 492 O O . ASP A 1 70 ? -5.322 -9.394 -5.043 1.00 87.81 70 ASP A O 1
ATOM 496 N N . ILE A 1 71 ? -6.957 -9.354 -3.504 1.00 86.69 71 ILE A N 1
ATOM 497 C CA . ILE A 1 71 ? -6.304 -8.424 -2.587 1.00 86.69 71 ILE A CA 1
ATOM 498 C C . ILE A 1 71 ? -5.872 -9.186 -1.332 1.00 86.69 71 ILE A C 1
ATOM 500 O O . ILE A 1 71 ? -6.684 -9.830 -0.665 1.00 86.69 71 ILE A O 1
ATOM 504 N N . ARG A 1 72 ? -4.577 -9.130 -1.007 1.00 84.00 72 ARG A N 1
ATOM 505 C CA . ARG A 1 72 ? -4.006 -9.653 0.242 1.00 84.00 72 ARG A CA 1
ATOM 506 C C . ARG A 1 72 ? -3.257 -8.546 0.966 1.00 84.00 72 ARG A C 1
ATOM 508 O O . ARG A 1 72 ? -2.155 -8.167 0.552 1.00 84.00 72 ARG A O 1
ATOM 515 N N . GLU A 1 73 ? -3.849 -8.079 2.051 1.00 78.00 73 GLU A N 1
ATOM 516 C CA . GLU A 1 73 ? -3.286 -6.995 2.842 1.00 78.00 73 GLU A CA 1
ATOM 517 C C . GLU A 1 73 ? -2.280 -7.482 3.888 1.00 78.00 73 GLU A C 1
ATOM 519 O O . GLU A 1 73 ? -2.318 -8.627 4.338 1.00 78.00 73 GLU A O 1
ATOM 524 N N . GLY A 1 74 ? -1.344 -6.591 4.223 1.00 71.62 74 GLY A N 1
ATOM 525 C CA . GLY A 1 74 ? -0.313 -6.805 5.236 1.00 71.62 74 GLY A CA 1
ATOM 526 C C . GLY A 1 74 ? -0.734 -6.301 6.618 1.00 71.62 74 GLY A C 1
ATOM 527 O O . GLY A 1 74 ? -1.853 -5.832 6.812 1.00 71.62 74 GLY A O 1
ATOM 528 N N . THR A 1 75 ? 0.180 -6.383 7.580 1.00 72.88 75 THR A N 1
ATOM 529 C CA . THR A 1 75 ? -0.067 -6.011 8.983 1.00 72.88 75 THR A CA 1
ATOM 530 C C . THR A 1 75 ? 0.361 -4.569 9.276 1.00 72.88 75 THR A C 1
ATOM 532 O O . THR A 1 75 ? 1.287 -4.053 8.648 1.00 72.88 75 THR A O 1
ATOM 535 N N . GLY A 1 76 ? -0.265 -3.910 10.249 1.00 73.19 76 GLY A N 1
ATOM 536 C CA . GLY A 1 76 ? 0.191 -2.613 10.751 1.00 73.19 76 GLY A CA 1
ATOM 537 C C . GLY A 1 76 ? -0.270 -2.294 12.165 1.00 73.19 76 GLY A C 1
ATOM 538 O O . GLY A 1 76 ? -1.084 -3.016 12.713 1.00 73.19 76 GLY A O 1
ATOM 539 N N . ALA A 1 77 ? 0.250 -1.238 12.793 1.00 79.88 77 ALA A N 1
ATOM 540 C CA . ALA A 1 77 ? -0.233 -0.833 14.118 1.00 79.88 77 ALA A CA 1
ATOM 541 C C . ALA A 1 77 ? -1.553 -0.057 13.988 1.00 79.88 77 ALA A C 1
ATOM 543 O O . ALA A 1 77 ? -2.550 -0.431 14.601 1.00 79.88 77 ALA A O 1
ATOM 544 N N . THR A 1 78 ? -1.576 0.944 13.107 1.00 81.12 78 THR A N 1
ATOM 545 C CA . THR A 1 78 ? -2.762 1.719 12.740 1.00 81.12 78 THR A CA 1
ATOM 546 C C . THR A 1 78 ? -2.998 1.596 11.248 1.00 81.12 78 THR A C 1
ATOM 548 O O . THR A 1 78 ? -2.136 1.972 10.445 1.00 81.12 78 THR A O 1
ATOM 551 N N . VAL A 1 79 ? -4.168 1.088 10.859 1.00 78.31 79 VAL A N 1
ATOM 552 C CA . VAL A 1 79 ? -4.466 0.871 9.446 1.00 78.31 79 VAL A CA 1
ATOM 553 C C . VAL A 1 79 ? -5.857 1.340 9.041 1.00 78.31 79 VAL A C 1
ATOM 555 O O . VAL A 1 79 ? -6.861 0.985 9.655 1.00 78.31 79 VAL A O 1
ATOM 558 N N . LEU A 1 80 ? -5.902 2.114 7.956 1.00 84.19 80 LEU A N 1
ATOM 559 C CA . LEU A 1 80 ? -7.123 2.512 7.270 1.00 84.19 80 LEU A CA 1
ATOM 560 C C . LEU A 1 80 ? -7.114 1.956 5.846 1.00 84.19 80 LEU A C 1
ATOM 562 O O . LEU A 1 80 ? -6.263 2.303 5.022 1.00 84.19 80 LEU A O 1
ATOM 566 N N . PHE A 1 81 ? -8.089 1.100 5.563 1.00 82.62 81 PHE A N 1
ATOM 567 C CA . PHE A 1 81 ? -8.237 0.427 4.284 1.00 82.62 81 PHE A CA 1
ATOM 568 C C . PHE A 1 81 ? -9.538 0.835 3.594 1.00 82.62 81 PHE A C 1
ATOM 570 O O . PHE A 1 81 ? -10.617 0.670 4.159 1.00 82.62 81 PHE A O 1
ATOM 577 N N . ASN A 1 82 ? -9.436 1.288 2.347 1.00 87.94 82 ASN A N 1
ATOM 578 C CA . ASN A 1 82 ? -10.538 1.388 1.401 1.00 87.94 82 ASN A CA 1
ATOM 579 C C . ASN A 1 82 ? -10.272 0.422 0.241 1.00 87.94 82 ASN A C 1
ATOM 581 O O . ASN A 1 82 ? -9.351 0.640 -0.548 1.00 87.94 82 ASN A O 1
ATOM 585 N N . LEU A 1 83 ? -11.011 -0.685 0.191 1.00 87.25 83 LEU A N 1
ATOM 586 C CA . LEU A 1 83 ? -10.740 -1.796 -0.720 1.00 87.25 83 LEU A CA 1
ATOM 587 C C . LEU A 1 83 ? -11.967 -2.091 -1.580 1.00 87.25 83 LEU A C 1
ATOM 589 O O . LEU A 1 83 ? -13.064 -2.292 -1.064 1.00 87.25 83 LEU A O 1
ATOM 593 N N . SER A 1 84 ? -11.761 -2.223 -2.880 1.00 89.12 84 SER A N 1
ATOM 594 C CA . SER A 1 84 ? -12.758 -2.747 -3.805 1.00 89.12 84 SER A CA 1
ATOM 595 C C . SER A 1 84 ? -12.203 -3.973 -4.508 1.00 89.12 84 SER A C 1
ATOM 597 O O . SER A 1 84 ? -11.115 -3.914 -5.080 1.00 89.12 84 SER A O 1
ATOM 599 N N . GLY A 1 85 ? -12.917 -5.096 -4.449 1.00 87.12 85 GLY A N 1
ATOM 600 C CA . GLY A 1 85 ? -12.427 -6.298 -5.101 1.00 87.12 85 GLY A CA 1
ATOM 601 C C . GLY A 1 85 ? -13.243 -7.564 -4.940 1.00 87.12 85 GLY A C 1
ATOM 602 O O . GLY A 1 85 ? -14.161 -7.650 -4.133 1.00 87.12 85 GLY A O 1
ATOM 603 N N . ASN A 1 86 ? -12.883 -8.581 -5.717 1.00 88.06 86 ASN A N 1
ATOM 604 C CA . ASN A 1 86 ? -13.622 -9.840 -5.740 1.00 88.06 86 ASN A CA 1
ATOM 605 C C . ASN A 1 86 ? -13.259 -10.744 -4.562 1.00 88.06 86 ASN A C 1
ATOM 607 O O . ASN A 1 86 ? -14.156 -11.269 -3.915 1.00 88.06 86 ASN A O 1
ATOM 611 N N . ASN A 1 87 ? -11.969 -10.892 -4.259 1.00 87.81 87 ASN A N 1
ATOM 612 C CA . ASN A 1 87 ? -11.461 -11.711 -3.166 1.00 87.81 87 ASN A CA 1
ATOM 613 C C . ASN A 1 87 ? -10.536 -10.875 -2.283 1.00 87.81 87 ASN A C 1
ATOM 615 O O . ASN A 1 87 ? -9.374 -10.637 -2.620 1.00 87.81 87 ASN A O 1
ATOM 619 N N . ILE A 1 88 ? -11.044 -10.455 -1.127 1.00 86.38 88 ILE A N 1
ATOM 620 C CA . ILE A 1 88 ? -10.301 -9.606 -0.196 1.00 86.38 88 ILE A CA 1
ATOM 621 C C . ILE A 1 88 ? -9.917 -10.415 1.041 1.00 86.38 88 ILE A C 1
ATOM 623 O O . ILE A 1 88 ? -10.782 -10.901 1.773 1.00 86.38 88 ILE A O 1
ATOM 627 N N . ARG A 1 89 ? -8.609 -10.534 1.293 1.00 86.12 89 ARG A N 1
ATOM 628 C CA . ARG A 1 89 ? -8.051 -11.016 2.561 1.00 86.12 89 ARG A CA 1
ATOM 629 C C . ARG A 1 89 ? -7.517 -9.825 3.340 1.00 86.12 89 ARG A C 1
ATOM 631 O O . ARG A 1 89 ? -6.507 -9.229 2.956 1.00 86.12 89 ARG A O 1
ATOM 638 N N . LYS A 1 90 ? -8.240 -9.481 4.403 1.00 79.75 90 LYS A N 1
ATOM 639 C CA . LYS A 1 90 ? -7.913 -8.370 5.294 1.00 79.75 90 LYS A CA 1
ATOM 640 C C . LYS A 1 90 ? -6.627 -8.662 6.067 1.00 79.75 90 LYS A C 1
ATOM 642 O O . LYS A 1 90 ? -6.349 -9.810 6.401 1.00 79.75 90 LYS A O 1
ATOM 647 N N . GLY A 1 91 ? -5.851 -7.612 6.303 1.00 75.19 91 GLY A N 1
ATOM 648 C CA . GLY A 1 91 ? -4.669 -7.656 7.149 1.00 75.19 91 GLY A CA 1
ATOM 649 C C . GLY A 1 91 ? -5.039 -7.564 8.627 1.00 75.19 91 GLY A C 1
ATOM 650 O O . GLY A 1 91 ? -6.212 -7.590 9.008 1.00 75.19 91 GLY A O 1
ATOM 651 N N . THR A 1 92 ? -4.032 -7.400 9.472 1.00 76.25 92 THR A N 1
ATOM 652 C CA . THR A 1 92 ? -4.214 -7.255 10.919 1.00 76.25 92 THR A CA 1
ATOM 653 C C . THR A 1 92 ? -3.611 -5.951 11.412 1.00 76.25 92 THR A C 1
ATOM 655 O O . THR A 1 92 ? -2.644 -5.444 10.841 1.00 76.25 92 THR A O 1
ATOM 658 N N . GLY A 1 93 ? -4.169 -5.409 12.489 1.00 77.00 93 GLY A N 1
ATOM 659 C CA . GLY A 1 93 ? -3.546 -4.299 13.183 1.00 77.00 93 GLY A CA 1
ATOM 660 C C . GLY A 1 93 ? -4.200 -3.938 14.498 1.00 77.00 93 GLY A C 1
ATOM 661 O O . GLY A 1 93 ? -5.370 -4.253 14.714 1.00 77.00 93 GLY A O 1
ATOM 662 N N . ALA A 1 94 ? -3.428 -3.290 15.372 1.00 83.06 94 ALA A N 1
ATOM 663 C CA . ALA A 1 94 ? -3.872 -2.920 16.715 1.00 83.06 94 ALA A CA 1
ATOM 664 C C . ALA A 1 94 ? -5.072 -1.961 16.674 1.00 83.06 94 ALA A C 1
ATOM 666 O O . ALA A 1 94 ? -5.981 -2.057 17.490 1.00 83.06 94 ALA A O 1
ATOM 667 N N . THR A 1 95 ? -5.108 -1.061 15.693 1.00 84.69 95 THR A N 1
ATOM 668 C CA . THR A 1 95 ? -6.272 -0.240 15.355 1.00 84.69 95 THR A CA 1
ATOM 669 C C . THR A 1 95 ? -6.516 -0.345 13.860 1.00 84.69 95 THR A C 1
ATOM 671 O O . THR A 1 95 ? -5.665 0.053 13.065 1.00 84.69 95 THR A O 1
ATOM 674 N N . THR A 1 96 ? -7.672 -0.883 13.466 1.00 81.75 96 THR A N 1
ATOM 675 C CA . THR A 1 96 ? -7.976 -1.094 12.049 1.00 81.75 96 THR A CA 1
ATOM 676 C C . THR A 1 96 ? -9.381 -0.638 11.685 1.00 81.75 96 THR A C 1
ATOM 678 O O . THR A 1 96 ? -10.351 -1.042 12.322 1.00 81.75 96 THR A O 1
ATOM 681 N N . LEU A 1 97 ? -9.490 0.143 10.610 1.00 86.06 97 LEU A N 1
ATOM 682 C CA . LEU A 1 97 ? -10.757 0.505 9.986 1.00 86.06 97 LEU A CA 1
ATOM 683 C C . LEU A 1 97 ? -10.782 0.022 8.532 1.00 86.06 97 LEU A C 1
ATOM 685 O O . LEU A 1 97 ? -9.880 0.309 7.743 1.00 86.06 97 LEU A O 1
ATOM 689 N N . TYR A 1 98 ? -11.839 -0.711 8.189 1.00 84.56 98 TYR A N 1
ATOM 690 C CA . TYR A 1 98 ? -12.059 -1.276 6.865 1.00 84.56 98 TYR A CA 1
ATOM 691 C C . TYR A 1 98 ? -13.319 -0.698 6.232 1.00 84.56 98 TYR A C 1
ATOM 693 O O . TYR A 1 98 ? -14.415 -0.912 6.742 1.00 84.56 98 TYR A O 1
ATOM 701 N N . ASN A 1 99 ? -13.166 -0.082 5.067 1.00 88.44 99 ASN A N 1
ATOM 702 C CA . ASN A 1 99 ? -14.239 0.096 4.103 1.00 88.44 99 ASN A CA 1
ATOM 703 C C . ASN A 1 99 ? -13.989 -0.868 2.939 1.00 88.44 99 ASN A C 1
ATOM 705 O O . ASN A 1 99 ? -12.938 -0.803 2.302 1.00 88.44 99 ASN A O 1
ATOM 709 N N . THR A 1 100 ? -14.905 -1.806 2.702 1.00 85.50 100 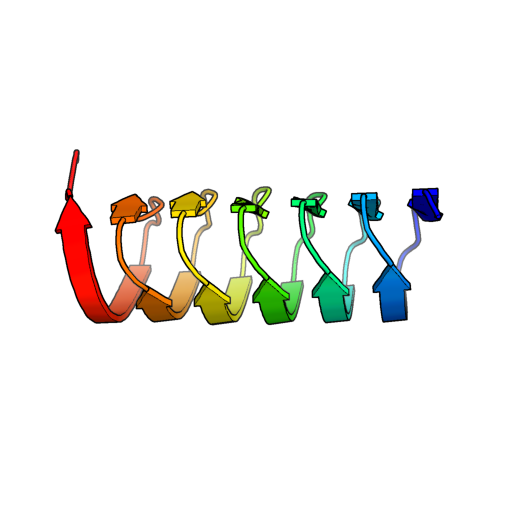THR A N 1
ATOM 710 C CA . THR A 1 100 ? -14.726 -2.820 1.657 1.00 85.50 100 THR A CA 1
ATOM 711 C C . THR A 1 100 ? -15.983 -3.016 0.831 1.00 85.50 100 THR A C 1
ATOM 713 O O . THR A 1 100 ? -17.028 -3.341 1.389 1.00 85.50 100 THR A O 1
ATOM 716 N N . THR A 1 101 ? -15.855 -2.936 -0.490 1.00 82.56 101 THR A N 1
ATOM 717 C CA . THR A 1 101 ? -16.886 -3.347 -1.451 1.00 82.56 101 THR A CA 1
ATOM 718 C C . THR A 1 101 ? -16.407 -4.613 -2.161 1.00 82.56 101 THR A C 1
ATOM 720 O O . THR A 1 101 ? -15.483 -4.555 -2.972 1.00 82.56 101 THR A O 1
ATOM 723 N N . GLY A 1 102 ? -16.961 -5.779 -1.813 1.00 76.19 102 GLY A N 1
ATOM 724 C CA . GLY A 1 102 ? -16.431 -7.056 -2.303 1.00 76.19 102 GLY A CA 1
ATOM 725 C C . GLY A 1 102 ? -16.705 -8.263 -1.412 1.00 76.19 102 GLY A C 1
ATOM 726 O O . GLY A 1 102 ? -17.160 -8.102 -0.278 1.00 76.19 102 GLY A O 1
ATOM 727 N N . ARG A 1 103 ? -16.380 -9.482 -1.881 1.00 75.88 103 ARG A N 1
ATOM 728 C CA . ARG A 1 103 ? -16.381 -10.660 -0.993 1.00 75.88 103 ARG A CA 1
ATOM 729 C C . ARG A 1 103 ? -15.133 -10.618 -0.116 1.00 75.88 103 ARG A C 1
ATOM 731 O O . ARG A 1 103 ? -13.996 -10.703 -0.585 1.00 75.88 103 ARG A O 1
ATOM 738 N N . CYS A 1 104 ? -15.367 -10.452 1.179 1.00 68.81 104 CYS A N 1
ATOM 739 C CA . CYS A 1 104 ? -14.330 -10.279 2.179 1.00 68.81 104 CYS A CA 1
ATOM 740 C C . CYS A 1 104 ? -14.247 -11.509 3.083 1.00 68.81 104 CYS A C 1
ATOM 742 O O . CYS A 1 104 ? -15.209 -11.829 3.776 1.00 68.81 104 CYS A O 1
ATOM 744 N N . ASN A 1 105 ? -13.063 -12.119 3.160 1.00 67.00 105 ASN A N 1
ATOM 745 C CA . ASN A 1 105 ? -12.773 -13.169 4.128 1.00 67.00 105 ASN A CA 1
ATOM 746 C C . ASN A 1 105 ? -11.975 -12.568 5.291 1.00 67.00 105 ASN A C 1
ATOM 748 O O . ASN A 1 105 ? -10.800 -12.226 5.145 1.00 67.00 105 ASN A O 1
ATOM 752 N N . THR A 1 106 ? -12.622 -12.430 6.447 1.00 54.09 106 THR A N 1
ATOM 753 C CA . THR A 1 106 ? -11.975 -12.109 7.724 1.00 54.09 106 THR A CA 1
ATOM 754 C C . THR A 1 106 ? -11.495 -13.405 8.367 1.00 54.09 106 THR A C 1
ATOM 756 O O . THR A 1 106 ? -12.266 -14.065 9.057 1.00 54.09 106 THR A O 1
ATOM 759 N N . GLN A 1 107 ? -10.246 -13.802 8.127 1.00 48.38 107 GLN A N 1
ATOM 760 C CA . GLN A 1 107 ? -9.572 -14.704 9.063 1.00 48.38 107 GLN A CA 1
ATOM 761 C C . GLN A 1 107 ? -8.893 -13.810 10.101 1.00 48.38 107 GLN A C 1
ATOM 763 O O . GLN A 1 107 ? -8.063 -12.980 9.727 1.00 48.38 107 GLN A O 1
ATOM 768 N N . GLN A 1 108 ? -9.381 -13.899 11.340 1.00 43.84 108 GLN A N 1
ATOM 769 C CA . GLN A 1 108 ? -8.810 -13.253 12.524 1.00 43.84 108 GLN A CA 1
ATOM 770 C C . GLN A 1 108 ? -7.611 -14.059 13.014 1.00 43.84 108 GLN A C 1
ATOM 772 O O . GLN A 1 108 ? -7.695 -15.307 12.941 1.00 43.84 108 GLN A O 1
#